Protein AF-A0A1I1AG78-F1 (afdb_monomer)

Sequence (52 aa):
MIECQLCEEYFNEEDMTECPECLKEMCESCYERHVPICFYVSEHDNSDIDSE

Secondary structure (DSSP, 8-state):
-EE-TTT--EE-GGGEEE-TTT--EEEHHHHHHHHHHHHHHHHHTTS-----

Structure (mmCIF, N/CA/C/O backbone):
data_AF-A0A1I1AG78-F1
#
_entry.id   AF-A0A1I1AG78-F1
#
loop_
_atom_site.group_PDB
_atom_site.id
_atom_site.type_symbol
_atom_site.label_atom_id
_atom_site.label_alt_id
_atom_site.label_comp_id
_atom_site.label_asym_id
_atom_site.label_entity_id
_atom_site.label_seq_id
_atom_site.pdbx_PDB_ins_code
_atom_site.Cartn_x
_atom_site.Cartn_y
_atom_site.Cartn_z
_atom_site.occupancy
_atom_site.B_iso_or_equiv
_atom_site.auth_seq_id
_atom_site.auth_comp_id
_atom_site.auth_asym_id
_atom_site.auth_atom_id
_atom_site.pdbx_PDB_model_num
ATOM 1 N N . MET A 1 1 ? -4.730 -3.001 13.379 1.00 86.94 1 MET A N 1
ATOM 2 C CA . MET A 1 1 ? -4.206 -1.891 12.565 1.00 86.94 1 MET A CA 1
ATOM 3 C C . MET A 1 1 ? -2.880 -2.344 11.992 1.00 86.94 1 MET A C 1
ATOM 5 O O . MET A 1 1 ? -2.102 -2.921 12.746 1.00 86.94 1 MET A O 1
ATOM 9 N N . ILE A 1 2 ? -2.680 -2.157 10.693 1.00 93.62 2 ILE A N 1
ATOM 10 C CA . ILE A 1 2 ? -1.483 -2.541 9.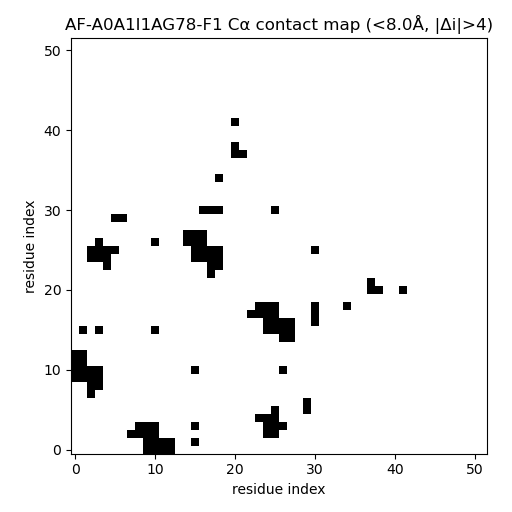936 1.00 93.62 2 ILE A CA 1
ATOM 11 C C . ILE A 1 2 ? -0.754 -1.251 9.551 1.00 93.62 2 ILE A C 1
ATOM 13 O O . ILE A 1 2 ? -1.391 -0.226 9.307 1.00 93.62 2 ILE A O 1
ATOM 17 N N . GLU A 1 3 ? 0.572 -1.285 9.560 1.00 96.44 3 GLU A N 1
ATOM 18 C CA . GLU A 1 3 ? 1.414 -0.146 9.201 1.00 96.44 3 GLU A CA 1
ATOM 19 C C . GLU A 1 3 ? 1.586 -0.063 7.678 1.00 96.44 3 GLU A C 1
ATOM 21 O O . GLU A 1 3 ? 1.941 -1.041 7.022 1.00 96.44 3 GLU A O 1
ATOM 26 N N . CYS A 1 4 ? 1.351 1.117 7.107 1.00 95.69 4 CYS A N 1
ATOM 27 C CA . CYS A 1 4 ? 1.625 1.386 5.703 1.00 95.69 4 CYS A CA 1
ATOM 28 C C . CYS A 1 4 ? 3.136 1.491 5.469 1.00 95.69 4 CYS A C 1
ATOM 30 O O . CYS A 1 4 ? 3.784 2.405 5.976 1.00 95.69 4 CYS A O 1
ATOM 32 N N . GLN A 1 5 ? 3.687 0.639 4.601 1.00 94.06 5 GLN A N 1
ATOM 33 C CA . GLN A 1 5 ? 5.129 0.600 4.322 1.00 94.06 5 GLN A CA 1
ATOM 34 C C . GLN A 1 5 ? 5.671 1.798 3.516 1.00 94.06 5 GLN A C 1
ATOM 36 O O . GLN A 1 5 ? 6.856 1.827 3.184 1.00 94.06 5 GLN A O 1
ATOM 41 N N . LEU A 1 6 ? 4.820 2.767 3.152 1.00 92.94 6 LEU A N 1
ATOM 42 C CA . LEU A 1 6 ? 5.222 3.976 2.420 1.00 92.94 6 LEU A CA 1
ATOM 43 C C . LEU A 1 6 ? 5.104 5.261 3.236 1.00 92.94 6 LEU A C 1
ATOM 45 O O . LEU A 1 6 ? 5.924 6.157 3.050 1.00 92.94 6 LEU A O 1
ATOM 49 N N . CYS A 1 7 ? 4.087 5.382 4.088 1.00 95.56 7 CYS A N 1
ATOM 50 C CA . CYS A 1 7 ? 3.888 6.583 4.902 1.00 95.56 7 CYS A CA 1
ATOM 51 C C . CYS A 1 7 ? 4.048 6.349 6.404 1.00 95.56 7 CYS A C 1
ATOM 53 O O . CYS A 1 7 ? 3.935 7.317 7.142 1.00 95.56 7 CYS A O 1
ATOM 55 N N . GLU A 1 8 ? 4.304 5.109 6.840 1.00 95.12 8 GLU A N 1
ATOM 56 C CA . GLU A 1 8 ? 4.559 4.735 8.245 1.00 95.12 8 GLU A CA 1
ATOM 57 C C . GLU A 1 8 ? 3.378 5.029 9.197 1.00 95.12 8 GLU A C 1
ATOM 59 O O . GLU A 1 8 ? 3.504 5.008 10.418 1.00 95.12 8 GLU A O 1
ATOM 64 N N . GLU A 1 9 ? 2.193 5.275 8.632 1.00 95.94 9 GLU A N 1
ATOM 65 C CA . GLU A 1 9 ? 0.944 5.467 9.373 1.00 95.94 9 GLU A CA 1
ATOM 66 C C . GLU A 1 9 ? 0.191 4.136 9.528 1.00 95.94 9 GLU A C 1
ATOM 68 O O . GLU A 1 9 ? 0.350 3.211 8.726 1.00 95.94 9 GLU A O 1
ATOM 73 N N . TYR A 1 10 ? -0.669 4.049 10.545 1.00 95.62 10 TYR A N 1
ATOM 74 C CA . TYR A 1 10 ? -1.417 2.836 10.883 1.0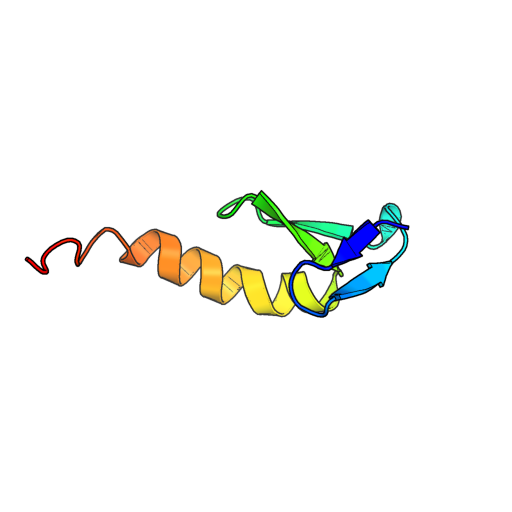0 95.62 10 TYR A CA 1
ATOM 75 C C . TYR A 1 10 ? -2.864 2.921 10.391 1.00 95.62 10 TYR A C 1
ATOM 77 O O . TYR A 1 10 ? -3.597 3.836 10.764 1.00 95.62 10 TYR A O 1
ATOM 85 N N . PHE A 1 11 ? -3.296 1.924 9.619 1.00 94.81 11 PHE A N 1
ATOM 86 C CA . PHE A 1 11 ? -4.643 1.840 9.045 1.00 94.81 11 PHE A CA 1
ATOM 87 C C . PHE A 1 11 ? -5.349 0.5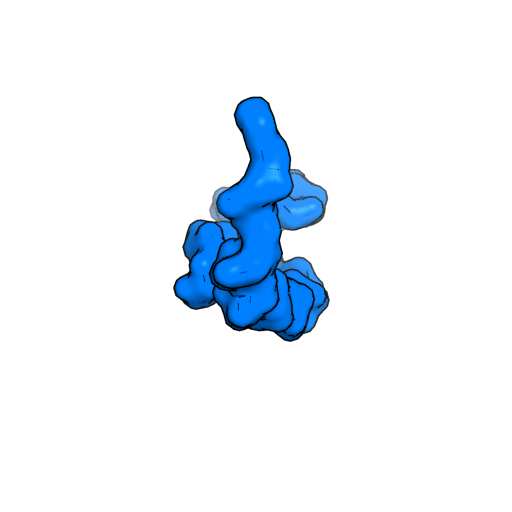41 9.453 1.00 94.81 11 PHE A C 1
ATOM 89 O O . PHE A 1 11 ? -4.737 -0.369 10.025 1.00 94.81 11 PHE A O 1
ATOM 96 N N . ASN A 1 12 ? -6.658 0.442 9.215 1.00 95.31 12 ASN A N 1
ATOM 97 C CA . ASN A 1 12 ? -7.377 -0.818 9.407 1.00 95.31 12 ASN A CA 1
ATOM 98 C C . ASN A 1 12 ? -7.042 -1.794 8.278 1.00 95.31 12 ASN A C 1
ATOM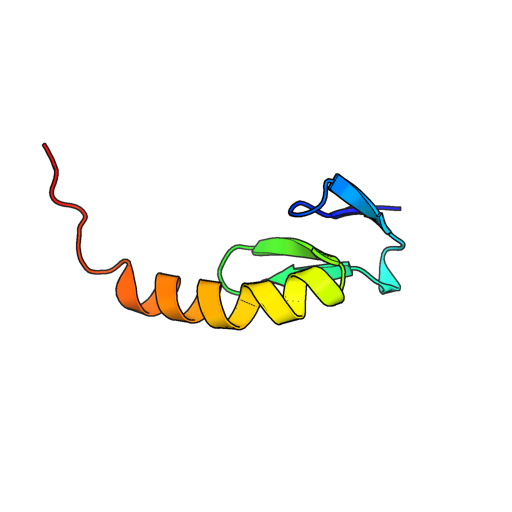 100 O O . ASN A 1 12 ? -6.666 -1.380 7.191 1.00 95.31 12 ASN A O 1
ATOM 104 N N . GLU A 1 13 ? -7.200 -3.093 8.527 1.00 92.62 13 GLU A N 1
ATOM 105 C CA . GLU A 1 13 ? -6.949 -4.133 7.517 1.00 92.62 13 GLU A CA 1
ATOM 106 C C . GLU A 1 13 ? -7.828 -3.959 6.265 1.00 92.62 13 GLU A C 1
ATOM 108 O O . GLU A 1 13 ? -7.377 -4.231 5.162 1.00 92.62 13 GLU A O 1
ATOM 113 N N . GLU A 1 14 ? -9.045 -3.431 6.422 1.00 93.50 14 GLU A N 1
ATOM 114 C CA . GLU A 1 14 ? -9.955 -3.117 5.309 1.00 93.50 14 GLU A CA 1
ATOM 115 C C . GLU A 1 14 ? -9.486 -1.949 4.422 1.00 93.50 14 GLU A C 1
ATOM 117 O O . GLU A 1 14 ? -9.880 -1.880 3.262 1.00 93.50 14 GLU A O 1
ATOM 122 N N . ASP A 1 15 ? -8.624 -1.072 4.948 1.00 93.38 15 ASP A N 1
ATOM 123 C CA . ASP A 1 15 ? -8.088 0.112 4.257 1.00 93.38 15 ASP A CA 1
ATOM 124 C C . ASP A 1 15 ? -6.691 -0.147 3.651 1.00 93.38 15 ASP A C 1
ATOM 126 O O . ASP A 1 15 ? -6.036 0.766 3.130 1.00 93.38 15 ASP A O 1
ATOM 130 N N . MET A 1 16 ? -6.198 -1.383 3.767 1.00 95.25 16 MET A N 1
ATOM 131 C CA . MET A 1 16 ? -4.872 -1.800 3.320 1.00 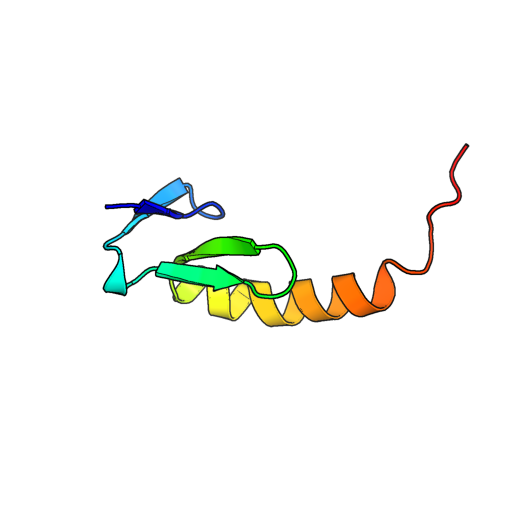95.25 16 MET A CA 1
ATOM 132 C C . MET A 1 16 ? -4.969 -2.610 2.034 1.00 95.25 16 MET A C 1
ATOM 134 O O . MET A 1 16 ? -5.882 -3.403 1.820 1.00 95.25 16 MET A O 1
ATOM 138 N N . THR A 1 17 ? -4.007 -2.406 1.145 1.00 95.56 17 THR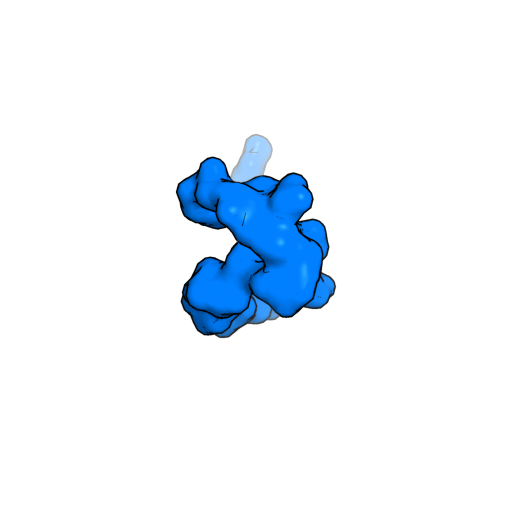 A N 1
ATOM 139 C CA . THR A 1 17 ? -3.912 -3.108 -0.132 1.00 95.56 17 THR A CA 1
ATOM 140 C C . THR A 1 17 ? -2.466 -3.517 -0.381 1.00 95.56 17 THR A C 1
ATOM 142 O O . THR A 1 17 ? -1.534 -2.739 -0.164 1.00 95.56 17 THR A O 1
ATOM 145 N N . GLU A 1 18 ? -2.278 -4.749 -0.846 1.00 94.56 18 GLU A N 1
ATOM 146 C CA . GLU A 1 18 ? -0.976 -5.284 -1.234 1.00 94.56 18 GLU A CA 1
ATOM 147 C C . GLU A 1 18 ? -0.716 -5.025 -2.725 1.00 94.56 18 GLU A C 1
ATOM 149 O O . GLU A 1 18 ? -1.569 -5.278 -3.579 1.00 94.56 18 GLU A O 1
ATOM 154 N N . CYS A 1 19 ? 0.470 -4.513 -3.060 1.00 93.38 19 CYS A N 1
ATOM 155 C CA . CYS A 1 19 ? 0.883 -4.364 -4.453 1.00 93.38 19 CYS A CA 1
ATOM 156 C C . CYS A 1 19 ? 1.244 -5.730 -5.071 1.00 93.38 19 CYS A C 1
ATOM 158 O O . CYS A 1 19 ? 2.154 -6.379 -4.561 1.00 93.38 19 CYS A O 1
ATO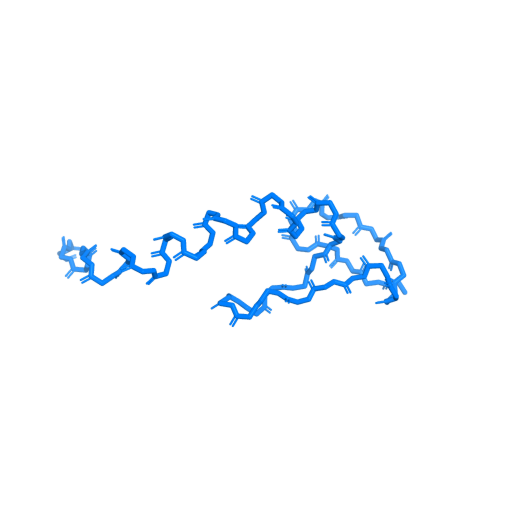M 160 N N . PRO A 1 20 ? 0.646 -6.145 -6.206 1.00 90.50 20 PRO A N 1
ATOM 161 C CA . PRO A 1 20 ? 0.929 -7.452 -6.810 1.00 90.50 20 PRO A CA 1
ATOM 162 C C . PRO A 1 20 ? 2.343 -7.575 -7.404 1.00 90.50 20 PRO A C 1
ATOM 164 O O . PRO A 1 20 ? 2.823 -8.687 -7.597 1.00 90.50 20 PRO A O 1
ATOM 167 N N . GLU A 1 21 ? 3.011 -6.450 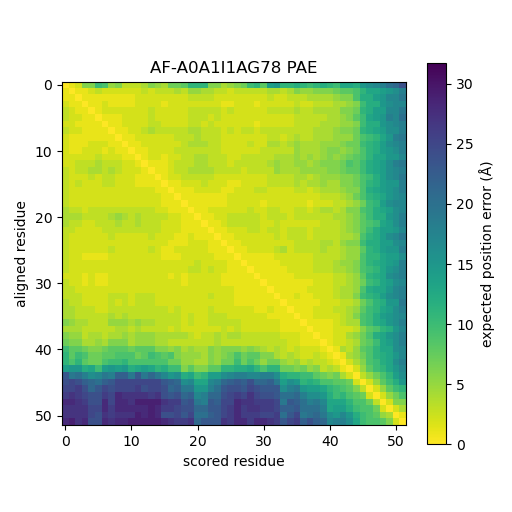-7.680 1.00 91.00 21 GLU A N 1
ATOM 168 C CA . GLU A 1 21 ? 4.351 -6.423 -8.285 1.00 91.00 21 GLU A CA 1
ATOM 169 C C . GLU A 1 21 ? 5.468 -6.506 -7.235 1.00 91.00 21 GLU A C 1
ATOM 171 O O . GLU A 1 21 ? 6.452 -7.215 -7.426 1.00 91.00 21 GLU A O 1
ATOM 176 N N . CYS A 1 22 ? 5.330 -5.787 -6.113 1.00 90.94 22 CYS A N 1
ATOM 177 C CA . CYS A 1 22 ? 6.374 -5.704 -5.083 1.00 90.94 22 CYS A CA 1
ATOM 178 C C . CYS A 1 22 ? 5.980 -6.284 -3.716 1.00 90.94 22 CYS A C 1
ATOM 180 O O . CYS A 1 22 ? 6.802 -6.261 -2.800 1.00 90.94 22 CYS A O 1
ATOM 182 N N . LEU A 1 23 ? 4.747 -6.788 -3.576 1.00 91.06 23 LEU A N 1
ATOM 183 C CA . LEU A 1 23 ? 4.187 -7.417 -2.370 1.00 91.06 23 LEU A CA 1
ATOM 184 C C . LEU A 1 23 ? 4.241 -6.537 -1.112 1.00 91.06 23 LEU A C 1
ATOM 186 O O . LEU A 1 23 ? 4.280 -7.030 0.012 1.00 91.06 23 LEU A O 1
ATOM 190 N N . LYS A 1 24 ? 4.276 -5.214 -1.295 1.00 91.88 24 LYS A N 1
ATOM 191 C CA . LYS A 1 24 ? 4.229 -4.258 -0.186 1.00 91.88 24 LYS A CA 1
ATOM 192 C C . LYS A 1 24 ? 2.791 -3.966 0.207 1.00 91.88 24 LYS A C 1
ATOM 194 O O . LYS A 1 24 ? 1.970 -3.654 -0.657 1.00 91.88 24 LYS A O 1
ATOM 199 N N . GLU A 1 25 ? 2.531 -3.981 1.509 1.00 94.69 25 GLU A N 1
ATOM 200 C CA . GLU A 1 25 ? 1.263 -3.554 2.098 1.00 94.69 25 GLU A CA 1
ATOM 201 C C . GLU A 1 25 ? 1.259 -2.038 2.321 1.00 94.69 25 GLU A C 1
ATOM 203 O O . GLU A 1 25 ? 2.163 -1.460 2.937 1.00 94.69 25 GLU A O 1
ATOM 208 N N . MET A 1 26 ? 0.232 -1.368 1.810 1.00 96.06 26 MET A N 1
ATOM 209 C CA . MET A 1 26 ? 0.093 0.081 1.913 1.00 96.06 26 MET A CA 1
ATOM 210 C C . MET A 1 26 ? -1.372 0.503 1.960 1.00 96.06 26 MET A C 1
ATOM 212 O O . MET A 1 26 ? -2.253 -0.237 1.533 1.00 96.06 26 MET A O 1
ATOM 216 N N . CYS A 1 27 ? -1.639 1.704 2.468 1.00 96.25 27 CYS A N 1
ATOM 217 C CA . CYS A 1 27 ? -2.988 2.261 2.443 1.00 96.25 27 CYS A CA 1
ATOM 218 C C . CYS A 1 27 ? -3.438 2.593 1.012 1.00 96.25 27 CYS A C 1
ATOM 220 O O . CYS A 1 27 ? -2.604 2.812 0.128 1.00 96.25 27 CYS A O 1
ATOM 222 N N . GLU A 1 28 ? -4.750 2.701 0.796 1.00 94.50 28 GLU A N 1
ATOM 223 C CA . GLU A 1 28 ? -5.360 2.939 -0.523 1.00 94.50 28 GLU A CA 1
ATOM 224 C C . GLU A 1 28 ? -4.748 4.148 -1.265 1.00 94.50 28 GLU A C 1
ATOM 226 O O . GLU A 1 28 ? -4.332 4.042 -2.418 1.00 94.50 28 GLU A O 1
ATOM 231 N N . SER A 1 29 ? -4.560 5.283 -0.582 1.00 94.56 29 SER A N 1
ATOM 232 C CA . SER A 1 29 ? -3.948 6.482 -1.185 1.00 94.56 29 SER A CA 1
ATOM 233 C C . SER A 1 29 ? -2.495 6.274 -1.627 1.00 94.56 29 SER A C 1
ATOM 235 O O . SER A 1 29 ? -2.041 6.847 -2.621 1.00 94.56 29 SER A O 1
ATOM 237 N N . CYS A 1 30 ? -1.735 5.486 -0.867 1.00 95.88 30 CYS A N 1
ATOM 238 C CA . CYS A 1 30 ? -0.365 5.129 -1.212 1.00 95.88 30 CYS A CA 1
ATOM 239 C C . CYS A 1 30 ? -0.342 4.139 -2.380 1.00 95.88 30 CYS A C 1
ATOM 241 O O . CYS A 1 30 ? 0.462 4.318 -3.293 1.00 95.88 30 CYS A O 1
ATOM 243 N N . TYR A 1 31 ? -1.261 3.171 -2.392 1.00 94.94 31 TYR A N 1
ATOM 244 C CA . TYR A 1 31 ? -1.427 2.189 -3.459 1.00 94.94 31 TYR A CA 1
ATOM 245 C C . TYR A 1 31 ? -1.697 2.854 -4.813 1.00 94.94 31 TYR A C 1
ATOM 247 O O . TYR A 1 31 ? -0.955 2.619 -5.768 1.00 94.94 31 TYR A O 1
ATOM 255 N N . GLU A 1 32 ? -2.674 3.762 -4.889 1.00 94.25 32 GLU A N 1
ATOM 256 C CA . GLU A 1 32 ? -3.032 4.461 -6.134 1.00 94.25 32 GLU A CA 1
ATOM 257 C C . GLU A 1 32 ? -1.854 5.221 -6.759 1.00 94.25 32 GLU A C 1
ATOM 259 O O . GLU A 1 32 ? -1.703 5.275 -7.981 1.00 94.25 32 GLU A O 1
ATOM 264 N N . ARG A 1 33 ? -0.987 5.801 -5.922 1.00 94.50 33 ARG A N 1
ATOM 265 C CA . ARG A 1 33 ? 0.205 6.534 -6.374 1.00 94.50 33 ARG A CA 1
ATOM 266 C C . ARG A 1 33 ? 1.380 5.612 -6.690 1.00 94.50 33 ARG A C 1
ATOM 268 O O . ARG A 1 33 ? 2.212 5.960 -7.526 1.00 94.50 33 ARG A O 1
ATOM 275 N N . HIS A 1 34 ? 1.470 4.478 -6.004 1.00 94.25 34 HIS A N 1
ATOM 276 C CA . HIS A 1 34 ? 2.575 3.534 -6.104 1.00 94.25 34 HIS A CA 1
ATOM 277 C C . H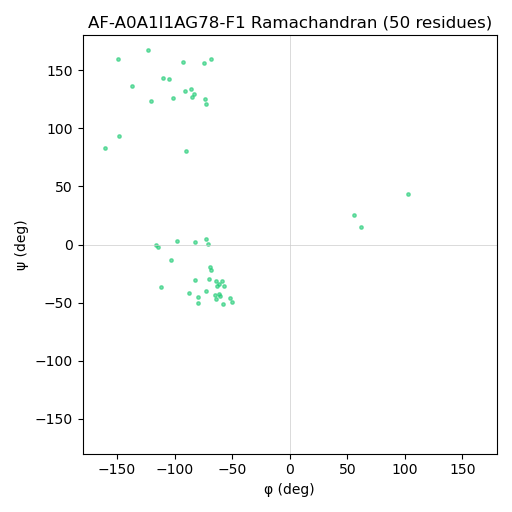IS A 1 34 ? 2.464 2.626 -7.332 1.00 94.25 34 HIS A C 1
ATOM 279 O O . HIS A 1 34 ? 3.422 2.538 -8.096 1.00 94.25 34 HIS A O 1
ATOM 285 N N . VAL A 1 35 ? 1.308 1.988 -7.550 1.00 91.75 35 VAL A N 1
ATOM 286 C CA . VAL A 1 35 ? 1.091 0.987 -8.613 1.00 91.75 35 VAL A CA 1
ATOM 287 C C . VAL A 1 35 ? 1.544 1.434 -10.007 1.00 91.75 35 VAL A C 1
ATOM 289 O O . VAL A 1 35 ? 2.292 0.676 -10.624 1.00 91.75 35 VAL A O 1
ATOM 292 N N . PRO A 1 36 ? 1.182 2.628 -10.525 1.00 91.56 36 PRO A N 1
ATOM 293 C CA . PRO A 1 36 ? 1.587 3.015 -11.878 1.00 91.56 36 PRO A CA 1
ATOM 294 C C . PRO A 1 36 ? 3.108 3.150 -12.026 1.00 91.56 36 PRO A C 1
ATOM 296 O O . PRO A 1 36 ? 3.647 2.886 -13.096 1.00 91.56 36 PRO A O 1
ATOM 299 N N . ILE A 1 37 ? 3.807 3.540 -10.955 1.00 91.50 37 ILE A N 1
ATOM 300 C CA . ILE A 1 37 ? 5.268 3.661 -10.947 1.00 91.50 37 ILE A CA 1
ATOM 301 C C . ILE A 1 37 ? 5.900 2.279 -10.780 1.00 91.50 37 ILE A C 1
ATOM 303 O O . ILE A 1 37 ? 6.835 1.951 -11.500 1.00 91.50 37 ILE A O 1
ATOM 307 N N . CYS A 1 38 ? 5.385 1.464 -9.856 1.00 91.62 38 CYS A N 1
ATOM 308 C CA . CYS A 1 38 ? 5.909 0.131 -9.578 1.00 91.62 38 CYS A CA 1
ATOM 309 C C . CYS A 1 38 ? 5.822 -0.783 -10.797 1.00 91.62 38 CYS A C 1
ATOM 311 O O . CYS A 1 38 ? 6.789 -1.472 -11.091 1.00 91.62 38 CYS A O 1
ATOM 313 N N . PHE A 1 39 ? 4.697 -0.748 -11.515 1.00 88.25 39 PHE A N 1
ATOM 314 C CA . PHE A 1 39 ? 4.502 -1.519 -12.740 1.00 88.25 39 PHE A CA 1
ATOM 315 C C . PHE A 1 39 ? 5.449 -1.059 -13.855 1.00 88.25 39 PHE A C 1
ATOM 317 O O . PHE A 1 39 ? 6.095 -1.868 -14.508 1.00 88.25 39 PHE A O 1
ATOM 324 N N . TYR A 1 40 ? 5.608 0.258 -14.035 1.00 87.94 40 TYR A N 1
ATOM 325 C CA . TYR A 1 40 ? 6.569 0.781 -15.006 1.00 87.94 40 TYR A CA 1
ATOM 326 C C . TYR A 1 40 ? 8.001 0.349 -14.672 1.00 87.94 40 TYR A C 1
ATOM 328 O O . TYR A 1 40 ? 8.735 -0.072 -15.562 1.00 87.94 40 TYR A O 1
ATOM 336 N N . VAL A 1 41 ? 8.396 0.428 -13.398 1.00 84.31 41 VAL A N 1
ATOM 337 C CA . VAL A 1 41 ? 9.716 -0.026 -12.949 1.00 84.31 41 VAL A CA 1
ATOM 338 C C . VAL A 1 41 ? 9.859 -1.532 -13.149 1.00 84.31 41 VAL A C 1
ATOM 340 O O . VAL A 1 41 ? 10.843 -1.929 -13.748 1.00 84.31 41 VAL A O 1
ATOM 343 N N . SER A 1 42 ? 8.893 -2.373 -12.762 1.00 81.19 42 SER A N 1
ATOM 344 C CA . SER A 1 42 ? 9.006 -3.832 -12.929 1.00 81.19 42 SER A CA 1
ATOM 345 C C . SER A 1 42 ? 9.127 -4.262 -14.396 1.00 81.19 42 SER A C 1
ATOM 347 O O . SER A 1 42 ? 9.878 -5.189 -14.706 1.00 81.19 42 SER A O 1
ATOM 349 N N . GLU A 1 43 ? 8.473 -3.552 -15.320 1.00 76.25 43 GLU A N 1
ATOM 350 C CA . GLU A 1 43 ? 8.643 -3.768 -16.761 1.00 76.25 43 GLU A CA 1
ATOM 351 C C . GLU A 1 43 ? 10.022 -3.321 -17.286 1.00 76.25 43 GLU A C 1
ATOM 353 O O . GLU A 1 43 ? 10.529 -3.912 -18.242 1.00 76.25 43 GLU A O 1
ATOM 358 N N . HIS A 1 44 ? 10.646 -2.309 -16.670 1.00 70.38 44 HIS A N 1
ATOM 359 C CA . HIS A 1 44 ? 11.896 -1.694 -17.142 1.00 70.38 44 HIS A CA 1
ATOM 360 C C . HIS A 1 44 ? 13.155 -2.112 -16.356 1.00 70.38 44 HIS A C 1
ATOM 362 O O . HIS A 1 44 ? 14.258 -1.938 -16.864 1.00 70.38 44 HIS A O 1
ATOM 368 N N . ASP A 1 45 ? 13.029 -2.743 -15.186 1.00 57.34 45 ASP A N 1
ATOM 369 C CA . ASP A 1 45 ? 14.148 -3.251 -14.365 1.00 57.34 45 ASP A CA 1
ATOM 370 C C . ASP A 1 45 ? 14.808 -4.516 -14.965 1.00 57.34 45 ASP A C 1
ATOM 372 O O . ASP A 1 45 ? 15.719 -5.100 -14.385 1.00 57.34 45 ASP A O 1
ATOM 376 N N . ASN A 1 46 ? 14.388 -4.946 -16.164 1.00 54.97 46 ASN A N 1
ATOM 377 C CA . ASN A 1 46 ? 15.126 -5.921 -16.979 1.00 54.97 46 ASN A CA 1
ATOM 378 C C . ASN A 1 46 ? 16.260 -5.289 -17.814 1.00 54.97 46 ASN A C 1
ATOM 380 O O . ASN A 1 46 ? 16.935 -5.998 -18.562 1.00 54.97 46 ASN A O 1
ATOM 384 N N . SER A 1 47 ? 16.495 -3.981 -17.697 1.00 54.91 47 SER A N 1
ATOM 385 C CA . SER A 1 47 ? 17.708 -3.322 -18.185 1.00 54.91 47 SER A CA 1
ATOM 386 C C . SER A 1 47 ? 18.419 -2.648 -17.018 1.00 54.91 47 SER A C 1
ATOM 388 O O . SER A 1 47 ? 17.820 -1.802 -16.367 1.00 54.91 47 SER A O 1
ATOM 390 N N . ASP A 1 48 ? 19.688 -3.007 -16.811 1.00 55.00 48 ASP A N 1
ATOM 391 C CA . ASP A 1 48 ? 20.663 -2.378 -15.902 1.00 55.00 48 ASP A CA 1
ATOM 392 C C . ASP A 1 48 ? 20.949 -3.093 -14.561 1.00 55.00 48 ASP A C 1
ATOM 394 O O . ASP A 1 48 ? 21.201 -2.462 -13.536 1.00 55.00 48 ASP A O 1
ATOM 398 N N . ILE A 1 49 ? 21.100 -4.426 -14.597 1.00 58.84 49 ILE A N 1
ATOM 399 C CA . ILE A 1 49 ? 22.189 -5.072 -13.834 1.00 58.84 49 ILE A CA 1
ATOM 400 C C . ILE A 1 49 ? 23.408 -5.135 -14.754 1.00 58.84 49 ILE A C 1
ATOM 402 O O . ILE A 1 49 ? 23.694 -6.142 -15.393 1.00 58.84 49 ILE A O 1
ATOM 406 N N . ASP A 1 50 ? 24.101 -4.009 -14.841 1.00 55.44 50 ASP A N 1
ATOM 407 C CA . ASP A 1 50 ? 25.520 -3.956 -15.173 1.00 55.44 50 ASP A CA 1
ATOM 408 C C . ASP A 1 50 ? 26.091 -2.746 -14.433 1.00 55.44 50 ASP A C 1
ATOM 410 O O . ASP A 1 50 ? 25.986 -1.606 -14.882 1.00 55.44 50 ASP A O 1
ATOM 414 N N . SER A 1 51 ? 26.625 -2.984 -13.237 1.00 53.50 51 SER A N 1
ATOM 415 C CA . SER A 1 51 ? 27.593 -2.105 -12.575 1.00 53.50 51 SER A CA 1
ATOM 416 C C . SER A 1 51 ? 28.330 -2.910 -11.503 1.00 53.50 51 SER A C 1
ATOM 418 O O . SER A 1 51 ? 27.942 -2.909 -10.339 1.00 53.50 51 SER A O 1
ATOM 420 N N . GLU A 1 52 ? 29.346 -3.622 -12.006 1.00 54.62 52 GLU A N 1
ATOM 421 C CA . GLU A 1 52 ? 30.696 -3.860 -11.443 1.00 54.62 52 GLU A CA 1
ATOM 422 C C . GLU A 1 52 ? 30.867 -4.570 -10.086 1.00 54.62 52 GLU A C 1
ATOM 424 O O . GLU A 1 52 ? 30.506 -4.020 -9.023 1.00 54.62 52 GLU A O 1
#

Nearest PDB structures (foldseek):
  6l99-assembly1_A  TM=6.997E-01  e=1.595E-01  Homo sapiens
  4qf3-assembly3_B  TM=5.721E-01  e=1.833E-01  Homo sapiens
  6sc7-assembly1_A  TM=6.531E-01  e=1.037E+00  Homo sapiens
  1wem-assembly1_A  TM=4.674E-01  e=1.037E+00  Mus musculus
  9ewy-assembly1_A  TM=5.445E-01  e=6.294E+00  Homo sapiens

Solvent-accessible surface area (backbone atoms only — not comparable to full-atom values): 3290 Å² total; per-residue (Å²): 113,46,66,16,78,82,77,75,47,75,40,49,71,90,51,47,43,66,40,92,88,77,70,48,47,21,34,56,76,55,39,72,66,41,51,69,53,51,54,54,45,66,72,50,65,83,61,79,94,75,82,135

pLDDT: mean 86.44, std 14.02, range [53.5, 96.44]

Foldseek 3Di:
DDAAPPPRDDDDPVQWDAAPQPRGIHGPVCCVVVNVVSVVCSVVVVPDPPDD

Radius of gyration: 13.32 Å; Cα contacts (8 Å, |Δi|>4): 56; chains: 1; bounding box: 41×14×31 Å

Mean predicted aligned error: 6.73 Å

Organism: NCBI:txid84698